Protein AF-A0A1S8N5Y7-F1 (afdb_monomer_lite)

Radius of gyration: 11.92 Å; chains: 1; bounding box: 31×19×24 Å

pLDDT: mean 89.26, std 13.03, range [47.69, 97.38]

InterPro domains:
  IPR009614 Toxin YoeB [PF06769] (5-39)
  IPR035093 Toxin-antitoxin system, RelE/ParE toxin domain superfamily [G3DSA:3.30.2310.20] (1-41)
  IPR035093 Toxin-antitoxin system, RelE/ParE toxin domain superfamily [SSF143011] (1-37)

Organism: Clostridium saccharobutylicum (NCBI:txid169679)

Secondary structure (DSSP, 8-state):
------HHHHHHHHHHHHH-HHHHHHHHHHHHHHHHHT---

Sequence (41 aa):
MLKIWSGEAWEDYLYWQTQDKKTLKRINQIIKDIERNDMRE

Structure (mmCIF, N/CA/C/O backbone):
data_AF-A0A1S8N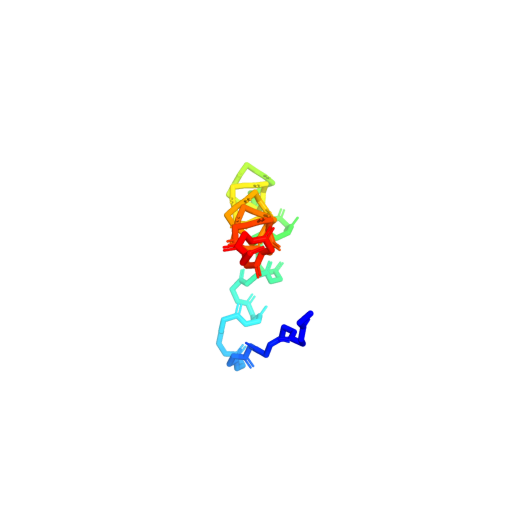5Y7-F1
#
_entry.id   AF-A0A1S8N5Y7-F1
#
loop_
_atom_site.group_PDB
_atom_site.id
_atom_site.type_symbol
_atom_site.label_atom_id
_atom_site.label_alt_id
_atom_site.label_comp_id
_atom_site.label_asym_id
_atom_site.label_entity_id
_atom_site.label_seq_id
_atom_site.pdbx_PDB_ins_code
_atom_site.Cartn_x
_atom_site.Cartn_y
_atom_site.Cartn_z
_atom_site.occupancy
_atom_site.B_iso_or_equiv
_atom_site.auth_seq_id
_atom_site.auth_comp_id
_atom_site.auth_asym_id
_atom_site.auth_atom_id
_atom_site.pdbx_PDB_model_num
ATOM 1 N N . MET A 1 1 ? 7.297 5.604 -13.259 1.00 72.19 1 MET A N 1
ATOM 2 C CA . MET A 1 1 ? 7.212 4.132 -13.367 1.00 72.19 1 MET A CA 1
ATOM 3 C C . MET A 1 1 ? 5.763 3.691 -13.153 1.00 72.19 1 MET A C 1
ATOM 5 O O . MET A 1 1 ? 5.078 4.304 -12.340 1.00 72.19 1 MET A O 1
ATOM 9 N N . LEU A 1 2 ? 5.271 2.689 -13.890 1.00 82.12 2 LEU A N 1
ATOM 10 C CA . LEU A 1 2 ? 3.940 2.107 -13.654 1.00 82.12 2 LEU A CA 1
ATOM 11 C C . LEU A 1 2 ? 3.991 1.191 -12.421 1.00 82.12 2 LEU A C 1
ATOM 13 O O . LEU A 1 2 ? 4.884 0.355 -12.316 1.00 82.12 2 LEU A O 1
ATOM 17 N N . LYS A 1 3 ? 3.037 1.344 -11.495 1.00 87.25 3 LYS A N 1
ATOM 18 C CA . LYS A 1 3 ? 2.905 0.481 -10.309 1.00 87.25 3 LYS A CA 1
ATOM 19 C C . LYS A 1 3 ? 1.987 -0.683 -10.654 1.00 87.25 3 LYS A C 1
ATOM 21 O O . LYS A 1 3 ? 0.780 -0.488 -10.774 1.00 87.25 3 LYS A O 1
ATOM 26 N N . ILE A 1 4 ? 2.564 -1.864 -10.834 1.00 93.81 4 ILE A N 1
ATOM 27 C CA . ILE A 1 4 ? 1.824 -3.090 -11.137 1.00 93.81 4 ILE A CA 1
ATOM 28 C C . ILE A 1 4 ? 1.743 -3.916 -9.858 1.00 93.81 4 ILE A C 1
ATOM 30 O O . ILE A 1 4 ? 2.759 -4.165 -9.213 1.00 93.81 4 ILE A O 1
ATOM 34 N N . TRP A 1 5 ? 0.530 -4.319 -9.501 1.00 95.69 5 TRP A N 1
ATOM 35 C CA . TRP A 1 5 ? 0.241 -5.107 -8.308 1.00 95.69 5 TRP A CA 1
ATOM 36 C C . TRP A 1 5 ? -0.328 -6.460 -8.721 1.00 95.69 5 TRP A C 1
ATOM 38 O O . TRP A 1 5 ? -1.083 -6.542 -9.692 1.00 95.69 5 TRP A O 1
ATOM 48 N N . SER A 1 6 ? 0.002 -7.513 -7.974 1.00 96.88 6 SER A N 1
ATOM 49 C CA . SER A 1 6 ? -0.799 -8.738 -8.005 1.00 96.88 6 SER A CA 1
ATOM 50 C C . SER A 1 6 ? -2.149 -8.486 -7.323 1.00 96.88 6 SER A C 1
ATOM 52 O O . SER A 1 6 ? -2.274 -7.565 -6.512 1.00 96.88 6 SER A O 1
ATOM 54 N N . GLY A 1 7 ? -3.161 -9.299 -7.644 1.00 97.31 7 GLY A N 1
ATOM 55 C CA . GLY A 1 7 ? -4.496 -9.171 -7.046 1.00 97.31 7 GLY A CA 1
ATOM 56 C C . GLY A 1 7 ? -4.460 -9.242 -5.517 1.00 97.31 7 GLY A C 1
ATOM 57 O O . GLY A 1 7 ? -4.952 -8.336 -4.856 1.00 97.31 7 GLY A O 1
ATOM 58 N N . GLU A 1 8 ? -3.769 -10.243 -4.969 1.00 97.38 8 GLU A N 1
ATOM 59 C CA . GLU A 1 8 ? -3.602 -10.421 -3.517 1.00 97.38 8 GLU A CA 1
ATOM 60 C C . GLU A 1 8 ? -2.921 -9.210 -2.861 1.00 97.38 8 GLU A C 1
ATOM 62 O O . GLU A 1 8 ? -3.400 -8.685 -1.860 1.00 97.38 8 GLU A O 1
ATOM 67 N N . ALA A 1 9 ? -1.846 -8.688 -3.465 1.00 96.12 9 ALA A N 1
ATOM 68 C CA . ALA A 1 9 ? -1.146 -7.528 -2.918 1.00 96.12 9 ALA A CA 1
ATOM 69 C C . ALA A 1 9 ? -2.008 -6.256 -2.957 1.00 96.12 9 ALA A C 1
ATOM 71 O O . ALA A 1 9 ? -1.874 -5.384 -2.096 1.00 96.12 9 ALA A O 1
ATOM 72 N N . TRP A 1 10 ? -2.890 -6.133 -3.954 1.00 96.50 10 TRP A N 1
ATOM 73 C CA . TRP A 1 10 ? -3.845 -5.034 -4.020 1.00 96.50 10 TRP A CA 1
ATOM 74 C C . TRP A 1 10 ? -4.920 -5.147 -2.934 1.00 96.50 10 TRP A C 1
ATOM 76 O O . TRP A 1 10 ? -5.228 -4.148 -2.283 1.00 96.50 10 TRP A O 1
ATOM 86 N N . GLU A 1 11 ? -5.445 -6.348 -2.689 1.00 97.25 11 GLU A N 1
ATOM 87 C CA . GLU A 1 11 ? -6.402 -6.604 -1.608 1.00 97.25 11 GLU A CA 1
ATOM 88 C C . GLU A 1 11 ? -5.797 -6.311 -0.231 1.00 97.25 11 GLU A C 1
ATOM 90 O O . G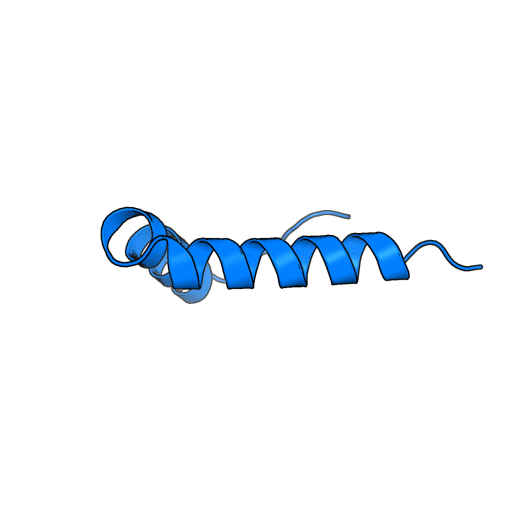LU A 1 11 ? -6.400 -5.576 0.555 1.00 97.25 11 GLU A O 1
ATOM 95 N N . ASP A 1 12 ? -4.569 -6.766 0.026 1.00 96.50 12 ASP A N 1
ATOM 96 C CA . ASP A 1 12 ? -3.835 -6.447 1.253 1.00 96.50 12 ASP A CA 1
ATOM 97 C C . ASP A 1 12 ? -3.623 -4.937 1.402 1.00 96.50 12 ASP A C 1
ATOM 99 O O . ASP A 1 12 ? -3.827 -4.362 2.476 1.00 96.50 12 ASP A O 1
ATOM 103 N N . TYR A 1 13 ? -3.247 -4.253 0.318 1.00 96.12 13 TYR A N 1
ATOM 104 C CA . TYR A 1 13 ? -3.077 -2.803 0.334 1.00 96.12 13 TYR A CA 1
ATOM 105 C C . TYR A 1 13 ? -4.382 -2.082 0.699 1.00 96.12 13 TYR A C 1
ATOM 107 O O . TYR A 1 13 ? -4.354 -1.151 1.508 1.00 96.12 13 TYR A O 1
ATOM 115 N N . LEU A 1 14 ? -5.524 -2.517 0.152 1.00 95.75 14 LEU A N 1
ATOM 116 C CA . LEU A 1 14 ? -6.846 -1.983 0.494 1.00 95.75 14 LEU A CA 1
ATOM 117 C C . LEU A 1 14 ? -7.234 -2.289 1.946 1.00 95.75 14 LEU A C 1
ATOM 119 O O . LEU A 1 14 ? -7.723 -1.400 2.648 1.00 95.75 14 LEU A O 1
ATOM 123 N N . TYR A 1 15 ? -6.969 -3.504 2.428 1.00 96.81 15 TYR A N 1
ATOM 124 C CA . TYR A 1 15 ? -7.207 -3.888 3.818 1.00 96.81 15 TYR A CA 1
ATOM 125 C C . TYR A 1 15 ? -6.476 -2.944 4.785 1.00 96.81 15 TYR A C 1
ATOM 127 O O . TYR A 1 15 ? -7.095 -2.358 5.684 1.00 96.81 15 TYR A O 1
ATOM 135 N N . TRP A 1 16 ? -5.190 -2.676 4.537 1.00 96.50 16 TRP A N 1
ATOM 136 C CA . TRP A 1 16 ? -4.394 -1.773 5.372 1.00 96.50 16 TRP A CA 1
ATOM 137 C C . TRP A 1 16 ? -4.891 -0.323 5.381 1.00 96.50 16 TRP A C 1
ATOM 139 O O . TRP A 1 16 ? -4.640 0.392 6.353 1.00 96.50 16 TRP A O 1
ATOM 149 N N . GLN A 1 17 ? -5.644 0.128 4.370 1.00 94.62 17 GLN A N 1
ATOM 150 C CA . GLN A 1 17 ? -6.227 1.477 4.383 1.00 94.62 17 GLN A CA 1
ATOM 151 C C . GLN A 1 17 ? -7.272 1.674 5.481 1.00 94.62 17 GLN A C 1
ATOM 153 O O . GLN A 1 17 ? -7.413 2.786 6.001 1.00 94.62 17 GLN A O 1
ATOM 158 N N . THR A 1 18 ? -7.988 0.607 5.833 1.00 94.12 18 THR A N 1
ATOM 159 C CA . THR A 1 18 ? -9.082 0.659 6.809 1.00 94.12 18 THR A CA 1
ATOM 160 C C . THR A 1 18 ? -8.627 0.256 8.206 1.00 94.12 18 THR A C 1
ATOM 162 O O . THR A 1 18 ? -9.082 0.852 9.179 1.00 94.12 18 THR A O 1
ATOM 165 N N . GLN A 1 19 ? -7.694 -0.694 8.306 1.00 95.06 19 GLN A N 1
ATOM 166 C CA . GLN A 1 19 ? -7.307 -1.297 9.582 1.00 95.06 19 GLN A CA 1
ATOM 167 C C . GLN A 1 19 ? -6.128 -0.599 10.259 1.00 95.06 19 GLN A C 1
ATOM 169 O O . GLN A 1 19 ? -6.194 -0.292 11.448 1.00 95.06 19 GLN A O 1
ATOM 174 N N . ASP A 1 20 ? -5.048 -0.313 9.521 1.00 94.25 20 ASP A N 1
ATOM 175 C CA . ASP A 1 20 ? -3.848 0.290 10.103 1.00 94.25 20 ASP A CA 1
ATOM 176 C C . ASP A 1 20 ? -3.142 1.261 9.150 1.00 94.25 20 ASP A C 1
ATOM 178 O O . ASP A 1 20 ? -2.294 0.921 8.318 1.00 94.25 20 ASP A O 1
ATOM 182 N N . LYS A 1 21 ? -3.418 2.545 9.383 1.00 94.50 21 LYS A N 1
ATOM 183 C CA . LYS A 1 21 ? -2.804 3.648 8.643 1.00 94.50 21 LYS A CA 1
ATOM 184 C C . LYS A 1 21 ? -1.293 3.766 8.870 1.00 94.50 21 LYS A 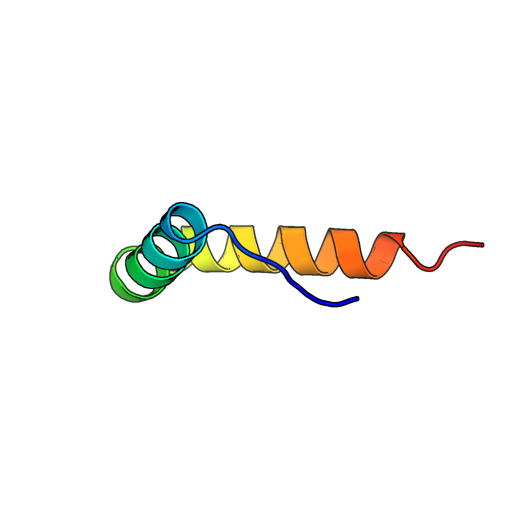C 1
ATOM 186 O O . LYS A 1 21 ? -0.629 4.396 8.045 1.00 94.50 21 LYS A O 1
ATOM 191 N N . LYS A 1 22 ? -0.721 3.223 9.956 1.00 96.25 22 LYS A N 1
ATOM 192 C CA . LYS A 1 22 ? 0.741 3.234 10.165 1.00 96.25 22 LYS A CA 1
ATOM 193 C C . LYS A 1 22 ? 1.420 2.290 9.181 1.00 96.25 22 LYS A C 1
ATOM 195 O O . LYS A 1 22 ? 2.374 2.702 8.519 1.00 96.25 22 LYS A O 1
ATOM 200 N N . THR A 1 23 ? 0.886 1.081 9.034 1.00 95.44 23 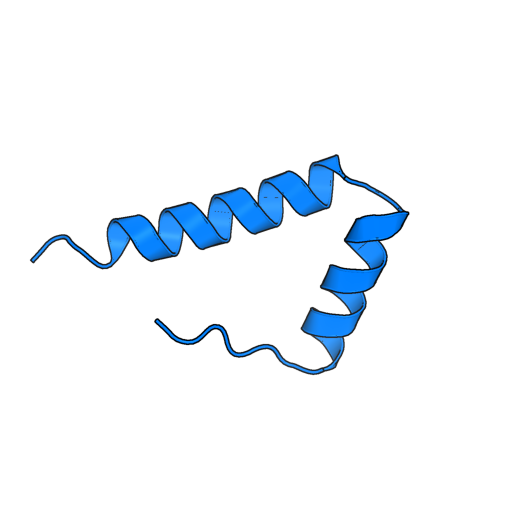THR A N 1
ATOM 201 C CA . THR A 1 23 ? 1.348 0.109 8.037 1.00 95.44 23 THR A CA 1
ATOM 202 C C . THR A 1 23 ? 1.199 0.668 6.620 1.00 95.44 23 THR A C 1
ATOM 204 O O . THR A 1 23 ? 2.182 0.711 5.876 1.00 95.44 23 THR A O 1
ATOM 207 N N . LEU A 1 24 ? 0.043 1.261 6.287 1.00 96.81 24 LEU A N 1
ATOM 208 C CA . LEU A 1 24 ? -0.164 1.930 4.994 1.00 96.81 24 LEU A CA 1
ATOM 209 C C . LEU A 1 24 ? 0.862 3.049 4.725 1.00 96.81 24 LEU A C 1
ATOM 211 O O . LEU A 1 24 ? 1.377 3.182 3.612 1.00 96.81 24 LEU A O 1
ATOM 215 N N . LYS A 1 25 ? 1.170 3.879 5.731 1.00 96.81 25 LYS A N 1
ATOM 216 C CA . LYS A 1 25 ? 2.180 4.941 5.597 1.00 96.81 25 LYS A CA 1
ATOM 217 C C . LYS A 1 25 ? 3.563 4.372 5.300 1.00 96.81 25 LYS A C 1
ATOM 219 O O . LYS A 1 25 ? 4.265 4.932 4.463 1.00 96.81 25 LYS A O 1
ATOM 224 N N . ARG A 1 26 ? 3.945 3.270 5.950 1.00 97.25 26 ARG A N 1
ATOM 225 C CA . ARG A 1 26 ? 5.245 2.625 5.728 1.00 97.25 26 ARG A CA 1
ATOM 226 C C . ARG A 1 26 ? 5.359 2.041 4.320 1.00 97.25 26 ARG A C 1
ATOM 228 O O . ARG A 1 26 ? 6.373 2.275 3.672 1.00 97.25 26 ARG A O 1
ATOM 235 N N . ILE A 1 27 ? 4.312 1.376 3.825 1.00 95.75 27 ILE A N 1
ATOM 236 C CA . ILE A 1 27 ? 4.253 0.875 2.440 1.00 95.75 27 ILE A CA 1
ATOM 237 C C . ILE A 1 27 ? 4.437 2.031 1.448 1.00 95.75 27 ILE A C 1
ATOM 239 O O . ILE A 1 27 ? 5.300 1.979 0.575 1.00 95.75 27 ILE A O 1
ATOM 243 N N . ASN A 1 28 ? 3.689 3.123 1.630 1.00 95.69 28 ASN A N 1
ATOM 244 C CA . ASN A 1 28 ? 3.797 4.303 0.770 1.00 95.69 28 ASN A CA 1
ATOM 245 C C . ASN A 1 28 ? 5.175 4.973 0.822 1.00 95.69 28 ASN A C 1
ATOM 247 O O . ASN A 1 28 ? 5.63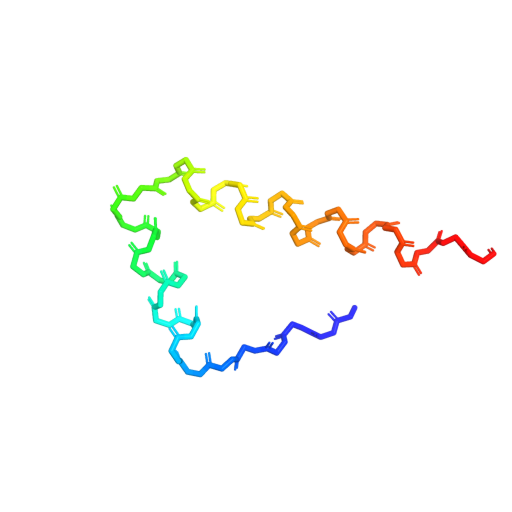3 5.497 -0.193 1.00 95.69 28 ASN A O 1
ATOM 251 N N . GLN A 1 29 ? 5.831 4.971 1.983 1.00 96.38 29 GLN A N 1
ATOM 252 C CA . GLN A 1 29 ? 7.181 5.508 2.119 1.00 96.38 29 GLN A CA 1
ATOM 253 C C . GLN A 1 29 ? 8.186 4.678 1.316 1.00 96.38 29 GLN A C 1
ATOM 255 O O . GLN A 1 29 ? 8.937 5.244 0.532 1.00 96.38 29 GLN A O 1
ATOM 260 N N . ILE A 1 30 ? 8.131 3.349 1.431 1.00 94.56 30 ILE A N 1
ATOM 261 C CA . ILE A 1 30 ? 9.013 2.439 0.686 1.00 94.56 30 ILE A CA 1
ATOM 262 C C . ILE A 1 30 ? 8.827 2.616 -0.824 1.00 94.56 30 ILE A C 1
ATOM 264 O O . ILE A 1 30 ? 9.808 2.751 -1.547 1.00 94.56 30 ILE A O 1
ATOM 268 N N . ILE A 1 31 ? 7.579 2.685 -1.301 1.00 93.12 31 ILE A N 1
ATOM 269 C CA . ILE A 1 31 ? 7.287 2.922 -2.723 1.00 93.12 31 ILE A CA 1
ATOM 270 C C . ILE A 1 31 ? 7.906 4.245 -3.187 1.00 93.12 31 ILE A C 1
ATOM 272 O O . ILE A 1 31 ? 8.567 4.278 -4.220 1.00 93.12 31 ILE A O 1
ATOM 276 N N . LYS A 1 32 ? 7.734 5.326 -2.414 1.00 91.75 32 LYS A N 1
ATOM 277 C CA . LYS A 1 32 ? 8.328 6.631 -2.737 1.00 91.75 32 LYS A CA 1
ATOM 278 C C . LYS A 1 32 ? 9.853 6.599 -2.744 1.00 91.75 32 LYS A C 1
ATOM 280 O O . LYS A 1 32 ? 10.457 7.291 -3.557 1.00 91.75 32 LYS A O 1
ATOM 285 N N . ASP A 1 33 ? 10.469 5.850 -1.838 1.00 92.38 33 ASP A N 1
ATOM 286 C CA . ASP A 1 33 ? 11.926 5.751 -1.754 1.00 92.38 33 ASP A CA 1
ATOM 287 C C . ASP A 1 33 ? 12.500 4.959 -2.937 1.00 92.38 33 ASP A C 1
ATOM 289 O O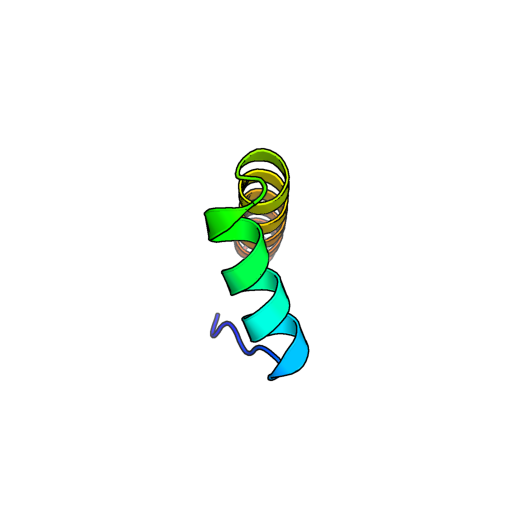 . ASP A 1 33 ? 13.512 5.371 -3.503 1.00 92.38 33 ASP A O 1
ATOM 293 N N . ILE A 1 34 ? 11.812 3.902 -3.383 1.00 89.69 34 ILE A N 1
ATOM 294 C CA . ILE A 1 34 ? 12.145 3.178 -4.620 1.00 89.69 34 ILE A CA 1
ATOM 295 C C . ILE A 1 34 ? 12.030 4.117 -5.828 1.00 89.69 34 ILE A C 1
ATOM 297 O O . ILE A 1 34 ? 12.975 4.235 -6.600 1.00 89.69 34 ILE A O 1
ATOM 301 N N . GLU A 1 35 ? 10.924 4.861 -5.947 1.00 87.50 35 GLU A N 1
ATOM 302 C CA . GLU A 1 35 ? 10.717 5.817 -7.048 1.00 87.50 35 GLU A CA 1
ATOM 303 C C . GLU A 1 35 ? 11.761 6.945 -7.082 1.00 87.50 35 GLU A C 1
ATOM 305 O O . GLU A 1 35 ? 12.046 7.487 -8.146 1.00 87.50 35 GLU A O 1
ATOM 310 N N . ARG A 1 36 ? 12.323 7.325 -5.928 1.00 85.69 36 ARG A N 1
ATOM 311 C CA . ARG A 1 36 ? 13.347 8.376 -5.823 1.00 85.69 36 ARG A CA 1
ATOM 312 C C . ARG A 1 36 ? 14.754 7.887 -6.143 1.00 85.69 36 ARG A C 1
ATOM 314 O O . ARG A 1 36 ? 15.546 8.670 -6.658 1.00 85.69 36 ARG A O 1
ATOM 321 N N . ASN A 1 37 ? 15.077 6.637 -5.818 1.00 71.19 37 ASN A N 1
ATOM 322 C CA . ASN A 1 37 ? 16.399 6.067 -6.091 1.00 71.19 37 ASN A CA 1
ATOM 323 C C . ASN A 1 37 ? 16.581 5.616 -7.547 1.00 71.19 37 ASN A C 1
ATOM 325 O O . ASN A 1 37 ? 17.714 5.397 -7.956 1.00 71.19 37 ASN A O 1
ATOM 329 N N . ASP A 1 38 ? 15.504 5.557 -8.329 1.00 59.97 38 ASP A N 1
ATOM 330 C CA . ASP A 1 38 ? 15.530 5.210 -9.757 1.00 59.97 38 ASP A CA 1
ATOM 331 C C . ASP A 1 38 ? 16.009 6.370 -10.668 1.00 59.97 38 ASP A C 1
ATOM 333 O O . ASP A 1 38 ? 16.119 6.206 -11.876 1.00 59.97 38 ASP A O 1
ATOM 337 N N . MET A 1 39 ? 16.314 7.557 -10.113 1.00 57.50 39 MET A N 1
ATOM 338 C CA . MET A 1 39 ? 16.852 8.723 -10.847 1.00 57.50 39 MET A CA 1
ATOM 339 C C . MET A 1 39 ? 18.224 9.174 -10.320 1.00 57.50 39 MET A C 1
ATOM 341 O O . MET A 1 39 ? 18.422 10.332 -9.944 1.00 57.50 39 MET A O 1
ATOM 345 N N . ARG A 1 40 ? 19.184 8.251 -10.268 1.00 51.69 40 ARG A N 1
ATOM 346 C CA . ARG A 1 40 ? 20.613 8.585 -10.214 1.00 51.69 40 ARG A CA 1
ATOM 347 C C . ARG A 1 40 ? 21.341 7.796 -11.300 1.00 51.69 40 ARG A C 1
ATOM 349 O O . ARG A 1 40 ? 21.942 6.768 -11.008 1.00 51.69 40 ARG A O 1
ATOM 356 N N . GLU A 1 41 ? 21.249 8.292 -12.528 1.00 47.69 41 GLU A N 1
ATOM 357 C CA . GLU A 1 41 ? 22.267 8.094 -13.569 1.00 47.69 41 GLU A CA 1
ATOM 358 C C . GLU A 1 41 ? 23.043 9.401 -13.746 1.00 47.69 41 GLU A C 1
ATOM 360 O O . GLU A 1 41 ? 22.395 10.476 -13.690 1.00 47.69 41 GLU A O 1
#

Foldseek 3Di:
DDDDDDPVRVVVLVVCVPPPVVVNVVVVVVVVVVVVVVPDD